Protein AF-A0A4Q3WXV7-F1 (afdb_monomer)

Solvent-accessible surface area (backbone atoms only — not comparable to full-atom values): 6084 Å² total; per-residue (Å²): 134,81,81,59,65,83,48,46,49,55,53,43,38,53,49,19,50,55,55,19,49,56,28,47,77,73,66,34,56,68,61,18,43,53,34,37,52,52,24,43,49,55,43,43,50,52,24,49,77,69,77,37,55,79,52,44,86,72,31,65,54,44,54,51,45,54,57,46,43,54,51,47,65,75,65,50,80,74,47,76,58,54,48,40,52,51,52,27,54,51,24,53,75,69,67,36,58,67,60,24,51,54,38,52,50,53,46,53,62,74,74,110

Foldseek 3Di:
DPPCLVCVLVVLLVVLQVQLVVCVVVLNLVRNLVSLVVSLVVSCVSCVVVVRNVVSVVDPSNVVSVVVNVVSVVPRPQDPLNVLVVVLVVCVVVVVVVSNVVSVVVSVVVVD

Radius of gyration: 19.64 Å; Cα contacts (8 Å, |Δi|>4): 86; chains: 1; bounding box: 37×27×62 Å

Sequence (112 aa):
RMSLEQFRPYVLMMNARARACIALEDKNYDRALELIDGGIGSIRDFFAEIERDDLADSCREIQFLEEWSERIENNRPLTAADRLRRELTQAVEHEDYERAAQIRDQIRELAI

Mean predicted aligned error: 8.81 Å

Structure (mmCIF, N/CA/C/O backbone):
data_AF-A0A4Q3WXV7-F1
#
_entry.id   AF-A0A4Q3WXV7-F1
#
loop_
_atom_site.group_PDB
_atom_site.id
_atom_site.type_symbol
_atom_site.label_atom_id
_atom_site.label_alt_id
_atom_site.label_comp_id
_atom_site.label_asym_id
_atom_site.label_entity_id
_atom_site.label_seq_id
_atom_site.pdbx_PDB_ins_code
_atom_site.Cartn_x
_atom_site.Cartn_y
_atom_site.Cartn_z
_atom_site.occupancy
_atom_site.B_iso_or_equiv
_atom_site.auth_seq_id
_atom_site.auth_comp_id
_atom_site.auth_asym_id
_atom_site.auth_atom_id
_atom_site.pdbx_PDB_model_num
ATOM 1 N N . ARG A 1 1 ? 16.590 3.777 -29.771 1.00 53.19 1 ARG A N 1
ATOM 2 C CA . ARG A 1 1 ? 15.283 3.437 -29.155 1.00 53.19 1 ARG A CA 1
ATOM 3 C C . ARG A 1 1 ? 15.411 2.906 -27.717 1.00 53.19 1 ARG A C 1
ATOM 5 O O . ARG A 1 1 ? 14.466 3.097 -26.980 1.00 53.19 1 ARG A O 1
ATOM 12 N N . MET A 1 2 ? 16.569 2.391 -27.275 1.00 53.56 2 MET A N 1
ATOM 13 C CA . MET A 1 2 ? 16.780 1.821 -25.924 1.00 53.56 2 MET A CA 1
ATOM 14 C C . MET A 1 2 ? 17.206 2.802 -24.801 1.00 53.56 2 MET A C 1
ATOM 16 O O . MET A 1 2 ? 17.651 2.363 -23.751 1.00 53.56 2 MET A O 1
ATOM 20 N N . SER A 1 3 ? 17.134 4.126 -24.978 1.00 59.53 3 SER A N 1
ATOM 21 C CA . SER A 1 3 ? 17.665 5.070 -23.968 1.00 59.53 3 SER A CA 1
ATOM 22 C C . SER A 1 3 ? 16.643 5.546 -22.931 1.00 59.53 3 SER A C 1
ATOM 24 O O . SER A 1 3 ? 17.040 6.112 -21.918 1.00 59.53 3 SER A O 1
ATOM 26 N N . LEU A 1 4 ? 15.340 5.348 -23.170 1.00 62.41 4 LEU A N 1
ATOM 27 C CA . LEU A 1 4 ? 14.274 5.845 -22.286 1.00 62.41 4 LEU A CA 1
ATOM 28 C C . LEU A 1 4 ? 13.623 4.756 -21.423 1.00 62.41 4 LEU A C 1
ATOM 30 O O . LEU A 1 4 ? 13.059 5.072 -20.380 1.00 62.41 4 LEU A O 1
ATOM 34 N N . GLU A 1 5 ? 13.738 3.484 -21.810 1.00 68.94 5 GLU A N 1
ATOM 35 C CA . GLU A 1 5 ? 13.109 2.364 -21.093 1.00 68.94 5 GLU A CA 1
ATOM 36 C C . GLU A 1 5 ? 13.702 2.166 -19.693 1.00 68.94 5 GLU A C 1
ATOM 38 O O . GLU A 1 5 ? 12.968 1.885 -18.752 1.00 68.94 5 GLU A O 1
ATOM 43 N N . GLN A 1 6 ? 14.994 2.463 -19.517 1.00 72.62 6 GLN A N 1
ATOM 44 C CA . GLN A 1 6 ? 15.660 2.453 -18.208 1.00 72.62 6 GLN A CA 1
ATOM 45 C C . GLN A 1 6 ? 15.057 3.447 -17.196 1.00 72.62 6 GLN A C 1
ATOM 47 O O . GLN A 1 6 ? 15.253 3.294 -15.996 1.00 72.62 6 GLN A O 1
ATOM 52 N N . PHE A 1 7 ? 14.329 4.471 -17.661 1.00 83.81 7 PHE A N 1
ATOM 53 C CA . PHE A 1 7 ? 13.677 5.460 -16.797 1.00 83.81 7 PHE A CA 1
ATOM 54 C C . PHE A 1 7 ? 12.206 5.127 -16.516 1.00 83.81 7 PHE A C 1
ATOM 56 O O . PHE A 1 7 ? 11.574 5.813 -15.712 1.00 83.81 7 PHE A O 1
ATOM 63 N N . ARG A 1 8 ? 11.639 4.089 -17.150 1.00 88.19 8 ARG A N 1
ATOM 64 C CA . ARG A 1 8 ? 10.230 3.711 -16.964 1.00 88.19 8 ARG A CA 1
ATOM 65 C C . ARG A 1 8 ? 9.907 3.374 -15.498 1.00 88.19 8 ARG A C 1
ATOM 67 O O . ARG A 1 8 ? 8.921 3.932 -15.015 1.00 88.19 8 ARG A O 1
ATOM 74 N N . PRO A 1 9 ? 10.731 2.604 -14.750 1.00 91.62 9 PRO A N 1
ATOM 75 C CA . PRO A 1 9 ? 10.496 2.363 -13.322 1.00 91.62 9 PRO A CA 1
ATOM 76 C C . PRO A 1 9 ? 10.410 3.657 -12.507 1.00 91.62 9 PRO A C 1
ATOM 78 O O . PRO A 1 9 ? 9.501 3.835 -11.699 1.00 91.62 9 PRO A O 1
ATOM 81 N N . TYR A 1 10 ? 11.305 4.608 -12.785 1.00 93.38 10 TYR A N 1
ATOM 82 C CA . TYR A 1 10 ? 11.331 5.901 -12.108 1.00 93.38 10 TYR A CA 1
ATOM 83 C C . TYR A 1 10 ? 10.060 6.719 -12.363 1.00 93.38 10 TYR A C 1
ATOM 85 O O . TYR A 1 10 ? 9.485 7.282 -11.432 1.00 93.38 10 TYR A O 1
ATOM 93 N N . VAL A 1 11 ? 9.586 6.766 -13.611 1.00 94.88 11 VAL A N 1
ATOM 94 C CA . VAL A 1 11 ? 8.354 7.491 -13.965 1.00 94.88 11 VAL A CA 1
ATOM 95 C C . VAL A 1 11 ? 7.125 6.844 -13.325 1.00 94.88 11 VAL A C 1
ATOM 97 O O . VAL A 1 11 ? 6.266 7.559 -12.807 1.00 94.88 11 VAL A O 1
ATOM 100 N N . LEU A 1 12 ? 7.048 5.510 -13.322 1.00 95.50 12 LEU A N 1
ATOM 101 C CA . LEU A 1 12 ? 5.965 4.767 -12.673 1.00 95.50 12 LEU A CA 1
ATOM 102 C C . LEU A 1 12 ? 5.940 5.027 -11.162 1.00 95.50 12 LEU A C 1
ATOM 104 O O . LEU A 1 12 ? 4.889 5.363 -10.617 1.00 95.50 12 LEU A O 1
ATOM 108 N N . MET A 1 13 ? 7.103 4.987 -10.508 1.00 96.88 13 MET A N 1
ATOM 109 C CA . MET A 1 13 ? 7.232 5.321 -9.090 1.00 96.88 13 MET A CA 1
ATOM 110 C C . MET A 1 13 ? 6.813 6.762 -8.802 1.00 96.88 13 MET A C 1
ATOM 112 O O . MET A 1 13 ? 6.024 7.004 -7.889 1.00 96.88 13 MET A O 1
ATOM 116 N N . MET A 1 14 ? 7.280 7.726 -9.600 1.00 96.56 14 MET A N 1
ATOM 117 C CA . MET A 1 14 ? 6.904 9.130 -9.428 1.00 96.56 14 MET A CA 1
ATOM 118 C C . MET A 1 14 ? 5.399 9.348 -9.609 1.00 96.56 14 MET A C 1
ATOM 120 O O . MET A 1 14 ? 4.805 10.124 -8.859 1.00 96.56 14 MET A O 1
ATOM 124 N N . ASN A 1 15 ? 4.766 8.651 -10.558 1.00 97.19 15 ASN A N 1
ATOM 125 C CA . ASN A 1 15 ? 3.318 8.703 -10.749 1.00 97.19 15 ASN A CA 1
ATOM 126 C C . ASN A 1 15 ? 2.562 8.148 -9.534 1.00 97.19 15 ASN A C 1
ATOM 128 O O . ASN A 1 15 ? 1.667 8.823 -9.020 1.00 97.19 15 ASN A O 1
ATOM 132 N N . ALA A 1 16 ? 2.945 6.961 -9.054 1.00 96.94 16 ALA A N 1
ATOM 133 C CA . ALA A 1 16 ? 2.356 6.346 -7.867 1.00 96.94 16 ALA A CA 1
ATOM 134 C C . ALA A 1 16 ? 2.497 7.267 -6.650 1.00 96.94 16 ALA A C 1
ATOM 136 O O . ALA A 1 16 ? 1.511 7.568 -5.976 1.00 96.94 16 ALA A O 1
ATOM 137 N N . ARG A 1 17 ? 3.698 7.822 -6.446 1.00 96.81 17 ARG A N 1
ATOM 138 C CA . ARG A 1 17 ? 3.981 8.776 -5.373 1.00 96.81 17 ARG A CA 1
ATOM 139 C C . ARG A 1 17 ? 3.104 10.018 -5.447 1.00 96.81 17 ARG A C 1
ATOM 141 O O . ARG A 1 17 ? 2.519 10.396 -4.439 1.00 96.81 17 ARG A O 1
ATOM 148 N N . ALA A 1 18 ? 2.993 10.647 -6.614 1.00 97.75 18 ALA A N 1
ATOM 149 C CA . ALA A 1 18 ? 2.178 11.848 -6.775 1.00 97.75 18 ALA A CA 1
ATOM 150 C C . ALA A 1 18 ? 0.702 11.581 -6.442 1.00 97.75 18 ALA A C 1
ATOM 152 O O . ALA A 1 18 ? 0.080 12.350 -5.712 1.00 97.75 18 ALA A O 1
ATOM 153 N N . ARG A 1 19 ? 0.150 10.461 -6.924 1.00 97.62 19 ARG A N 1
ATOM 154 C CA . ARG A 1 19 ? -1.241 10.078 -6.645 1.00 97.62 19 ARG A CA 1
ATOM 155 C C . ARG A 1 19 ? -1.458 9.740 -5.171 1.00 97.62 19 ARG A C 1
ATOM 157 O O . ARG A 1 19 ? -2.464 10.153 -4.603 1.00 97.62 19 ARG A O 1
ATOM 164 N N . ALA A 1 20 ? -0.522 9.022 -4.554 1.00 96.19 20 ALA A N 1
ATOM 165 C CA . ALA A 1 20 ? -0.577 8.699 -3.135 1.00 96.19 20 ALA A CA 1
ATOM 166 C C . ALA A 1 20 ? -0.469 9.959 -2.262 1.00 96.19 20 ALA A C 1
ATOM 168 O O . ALA A 1 20 ? -1.213 10.083 -1.298 1.00 96.19 20 ALA A O 1
ATOM 169 N N . CYS A 1 21 ? 0.369 10.937 -2.627 1.00 96.38 21 CYS A N 1
ATOM 170 C CA . CYS A 1 21 ? 0.428 12.236 -1.948 1.00 96.38 21 CYS A CA 1
ATOM 171 C C . CYS A 1 21 ? -0.932 12.948 -1.935 1.00 96.38 21 CYS A C 1
ATOM 173 O O . CYS A 1 21 ? -1.352 13.395 -0.874 1.00 96.38 21 CYS A O 1
ATOM 175 N N . ILE A 1 22 ? -1.644 12.985 -3.067 1.00 97.12 22 ILE A N 1
ATOM 176 C CA . ILE A 1 22 ? -2.993 13.574 -3.140 1.00 97.12 22 ILE A CA 1
ATOM 177 C C . ILE A 1 22 ? -3.957 12.839 -2.193 1.00 97.12 22 ILE A C 1
ATOM 179 O O . ILE A 1 22 ? -4.678 13.467 -1.427 1.00 97.12 22 ILE A O 1
ATOM 183 N N . ALA A 1 23 ? -3.932 11.503 -2.176 1.00 94.69 23 ALA A N 1
ATOM 184 C CA . ALA A 1 23 ? -4.771 10.726 -1.260 1.00 94.69 23 ALA A CA 1
ATOM 185 C C . ALA A 1 23 ? -4.425 10.977 0.223 1.00 94.69 23 ALA A C 1
ATOM 187 O O . ALA A 1 23 ? -5.318 11.025 1.069 1.00 94.69 23 ALA A O 1
ATOM 188 N N . LEU A 1 24 ? -3.142 11.171 0.546 1.00 92.94 24 LEU A N 1
ATOM 189 C CA . LEU A 1 24 ? -2.684 11.496 1.900 1.00 92.94 24 LEU A CA 1
ATOM 190 C C . LEU A 1 24 ? -3.112 12.898 2.349 1.00 92.94 24 LEU A C 1
ATOM 192 O O . LEU A 1 24 ? -3.420 13.073 3.528 1.00 92.94 24 LEU A O 1
ATOM 196 N N . GLU A 1 25 ? -3.158 13.879 1.443 1.00 93.81 25 GLU A N 1
ATOM 197 C CA . GLU A 1 25 ? -3.710 15.215 1.727 1.00 93.81 25 GLU A CA 1
ATOM 198 C C . GLU A 1 25 ? -5.180 15.120 2.165 1.00 93.81 25 GLU A C 1
ATOM 200 O O . GLU A 1 25 ? -5.580 15.758 3.143 1.00 93.81 25 GLU A O 1
ATOM 205 N N . ASP A 1 26 ? -5.939 14.219 1.538 1.00 92.50 26 ASP A N 1
ATOM 206 C CA . ASP A 1 26 ? -7.325 13.898 1.895 1.00 92.50 26 ASP A CA 1
ATOM 207 C C . ASP A 1 26 ? -7.450 12.946 3.104 1.00 92.50 26 ASP A C 1
ATOM 209 O O . ASP A 1 26 ? -8.552 12.518 3.452 1.00 92.50 26 ASP A O 1
ATOM 213 N N . LYS A 1 27 ? -6.335 12.599 3.767 1.00 89.62 27 LYS A N 1
ATOM 214 C CA . LYS A 1 27 ? -6.256 11.614 4.868 1.00 89.62 27 LYS A CA 1
ATOM 215 C C . LYS A 1 27 ? -6.804 10.233 4.496 1.00 89.62 27 LYS A C 1
ATOM 217 O O . LYS A 1 27 ? -7.181 9.454 5.373 1.00 89.62 27 LYS A O 1
ATOM 222 N N . ASN A 1 28 ? -6.837 9.913 3.208 1.00 91.81 28 ASN A N 1
ATOM 223 C CA . ASN A 1 28 ? -7.249 8.614 2.711 1.00 91.81 28 ASN A CA 1
ATOM 224 C C . ASN A 1 28 ? -6.026 7.691 2.613 1.00 91.81 28 ASN A C 1
ATOM 226 O O . ASN A 1 28 ? -5.458 7.473 1.541 1.00 91.81 28 ASN A O 1
ATOM 230 N N . TYR A 1 29 ? -5.589 7.201 3.774 1.00 90.94 29 TYR A N 1
ATOM 231 C CA . TYR A 1 29 ? -4.388 6.375 3.913 1.00 90.94 29 TYR A CA 1
ATOM 232 C C . TYR A 1 29 ? -4.509 5.044 3.168 1.00 90.94 29 TYR A C 1
ATOM 234 O O . TYR A 1 29 ? -3.567 4.660 2.483 1.00 90.94 29 TYR A O 1
ATOM 242 N N . ASP A 1 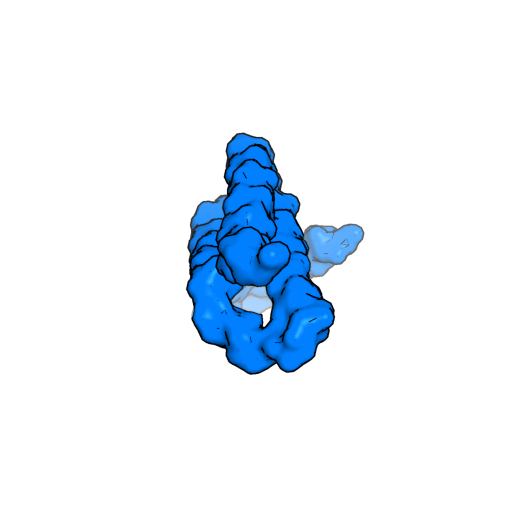30 ? -5.672 4.393 3.226 1.00 90.62 30 ASP A N 1
ATOM 243 C CA . ASP A 1 30 ? -5.910 3.128 2.522 1.00 90.62 30 ASP A CA 1
ATOM 244 C C . ASP A 1 30 ? -5.774 3.325 1.013 1.00 90.62 30 ASP A C 1
ATOM 246 O O . ASP A 1 30 ? -5.043 2.598 0.340 1.00 90.62 30 ASP A O 1
ATOM 250 N N . ARG A 1 31 ? -6.369 4.401 0.481 1.00 94.00 31 ARG A N 1
ATOM 251 C CA . ARG A 1 31 ? -6.222 4.725 -0.937 1.00 94.00 31 ARG A CA 1
ATOM 252 C C . ARG A 1 31 ? -4.780 5.050 -1.317 1.00 94.00 31 ARG A C 1
ATOM 254 O O . ARG A 1 31 ? -4.353 4.707 -2.417 1.00 94.00 31 ARG A O 1
ATOM 261 N N . ALA A 1 32 ? -4.037 5.731 -0.448 1.00 95.62 32 ALA A N 1
ATOM 262 C CA . ALA A 1 32 ? -2.627 6.013 -0.688 1.00 95.62 32 ALA A CA 1
ATOM 263 C C . ALA A 1 32 ? -1.802 4.720 -0.789 1.00 95.62 32 ALA A C 1
ATOM 265 O O . ALA A 1 32 ? -0.991 4.602 -1.704 1.00 95.62 32 ALA A O 1
ATOM 266 N N . LEU A 1 33 ? -2.049 3.748 0.094 1.00 95.50 33 LEU A N 1
ATOM 267 C CA . LEU A 1 33 ? -1.380 2.445 0.092 1.00 95.50 33 LEU A CA 1
ATOM 268 C C . LEU A 1 33 ? -1.726 1.633 -1.161 1.00 95.50 33 LEU A C 1
ATOM 270 O O . LEU A 1 33 ? -0.819 1.193 -1.859 1.00 95.50 33 LEU A O 1
ATOM 274 N N . GLU A 1 34 ? -3.004 1.561 -1.546 1.00 96.62 34 GLU A N 1
ATOM 275 C CA . GLU A 1 34 ? -3.421 0.905 -2.798 1.00 96.62 34 GLU A CA 1
ATOM 276 C C . GLU A 1 34 ? -2.724 1.492 -4.038 1.00 96.62 34 GLU A C 1
ATOM 278 O O . GLU A 1 34 ? -2.384 0.780 -4.985 1.00 96.62 34 GLU A O 1
ATOM 283 N N . LEU A 1 35 ? -2.541 2.816 -4.069 1.00 97.88 35 LEU A N 1
ATOM 284 C CA . LEU A 1 35 ? -1.867 3.505 -5.170 1.00 97.88 35 LEU A CA 1
ATOM 285 C C . LEU A 1 35 ? -0.371 3.187 -5.215 1.00 97.88 35 LEU A C 1
ATOM 287 O O . LEU A 1 35 ? 0.195 3.107 -6.308 1.00 97.88 35 LEU A O 1
ATOM 291 N N . ILE A 1 36 ? 0.255 3.013 -4.051 1.00 97.31 36 ILE A N 1
ATOM 292 C CA . ILE A 1 36 ? 1.654 2.601 -3.930 1.00 97.31 36 ILE A CA 1
ATOM 293 C C . ILE A 1 36 ? 1.813 1.153 -4.396 1.00 97.31 36 ILE A C 1
ATOM 295 O O . ILE A 1 36 ? 2.641 0.899 -5.272 1.00 97.31 36 ILE A O 1
ATOM 299 N N . ASP A 1 37 ? 0.970 0.241 -3.911 1.00 97.38 37 ASP A N 1
ATOM 300 C CA . ASP A 1 37 ? 0.991 -1.178 -4.280 1.00 97.38 37 ASP A CA 1
ATOM 301 C C . ASP A 1 37 ? 0.743 -1.377 -5.780 1.00 97.38 37 ASP A C 1
ATOM 303 O O . ASP A 1 37 ? 1.461 -2.121 -6.449 1.00 97.38 37 ASP A O 1
ATOM 307 N N . GLY A 1 38 ? -0.211 -0.638 -6.356 1.00 97.44 38 GLY A N 1
ATOM 308 C CA . GLY A 1 38 ? -0.437 -0.629 -7.803 1.00 97.44 38 GLY A CA 1
ATOM 309 C C . GLY A 1 38 ? 0.758 -0.084 -8.598 1.00 97.44 38 GLY A C 1
ATOM 310 O O . GLY A 1 38 ? 1.038 -0.549 -9.706 1.00 97.44 38 GLY A O 1
ATOM 311 N N . GLY A 1 39 ? 1.491 0.878 -8.032 1.00 97.00 39 GLY A N 1
ATOM 312 C CA . GLY A 1 39 ? 2.748 1.383 -8.583 1.00 97.00 39 GLY A CA 1
ATOM 313 C C . GLY A 1 39 ? 3.849 0.325 -8.594 1.00 97.00 39 GLY A C 1
ATOM 314 O O . GLY A 1 39 ? 4.481 0.124 -9.630 1.00 97.00 39 GLY A O 1
ATOM 315 N N . ILE A 1 40 ? 4.034 -0.386 -7.478 1.00 97.19 40 ILE A N 1
ATOM 316 C CA . ILE A 1 40 ? 4.967 -1.518 -7.367 1.00 97.19 40 ILE A CA 1
ATOM 317 C C . ILE A 1 40 ? 4.608 -2.597 -8.391 1.00 97.19 40 ILE A C 1
ATOM 319 O O . ILE A 1 40 ? 5.479 -3.023 -9.149 1.00 97.19 40 ILE A O 1
ATOM 323 N N . GLY A 1 41 ? 3.330 -2.982 -8.467 1.00 96.94 41 GLY A N 1
ATOM 324 C CA . GLY A 1 41 ? 2.831 -3.950 -9.447 1.00 96.94 41 GLY A CA 1
ATOM 325 C C . GLY A 1 41 ? 3.160 -3.537 -10.881 1.00 96.94 41 GLY A C 1
ATOM 326 O O . GLY A 1 41 ? 3.763 -4.307 -11.614 1.00 96.94 41 GLY A O 1
ATOM 327 N N . SER A 1 42 ? 2.913 -2.275 -11.239 1.00 96.31 42 SER A N 1
ATOM 328 C CA . SER A 1 42 ? 3.227 -1.753 -12.579 1.00 96.31 42 SER A CA 1
ATOM 329 C C . SER A 1 42 ? 4.724 -1.807 -12.918 1.00 96.31 42 SER A C 1
ATOM 331 O O . SER A 1 42 ? 5.095 -1.977 -14.080 1.00 96.31 42 SER A O 1
ATOM 333 N N . ILE A 1 43 ? 5.604 -1.624 -11.925 1.00 94.62 43 ILE A N 1
ATOM 334 C CA . ILE A 1 43 ? 7.057 -1.731 -12.120 1.00 94.62 43 ILE A CA 1
ATOM 335 C C . ILE A 1 43 ? 7.468 -3.201 -12.276 1.00 94.62 43 ILE A C 1
ATOM 337 O O . ILE A 1 43 ? 8.286 -3.504 -13.144 1.00 94.62 43 ILE A O 1
ATOM 341 N N . ARG A 1 44 ? 6.895 -4.112 -11.479 1.00 95.31 44 ARG A N 1
ATOM 342 C CA . ARG A 1 44 ? 7.131 -5.561 -11.606 1.00 95.31 44 ARG A CA 1
ATOM 343 C C . ARG A 1 44 ? 6.653 -6.080 -12.963 1.00 95.31 44 ARG A C 1
ATOM 345 O O . ARG A 1 44 ? 7.423 -6.747 -13.646 1.00 95.31 44 ARG A O 1
ATOM 352 N N . ASP A 1 45 ? 5.463 -5.674 -13.399 1.00 94.69 45 ASP A N 1
ATOM 353 C CA . ASP A 1 45 ? 4.909 -6.013 -14.713 1.00 94.69 45 ASP A CA 1
ATOM 354 C C . ASP A 1 45 ? 5.820 -5.530 -15.846 1.00 94.69 45 ASP A C 1
ATOM 356 O O . ASP A 1 45 ? 6.065 -6.264 -16.798 1.00 94.69 45 ASP A O 1
ATOM 360 N N . PHE A 1 46 ? 6.396 -4.328 -15.732 1.00 92.75 46 PHE A N 1
ATOM 361 C CA . PHE A 1 46 ? 7.376 -3.852 -16.709 1.00 92.75 46 PHE A CA 1
ATOM 362 C C . PHE A 1 46 ? 8.609 -4.762 -16.800 1.00 92.75 46 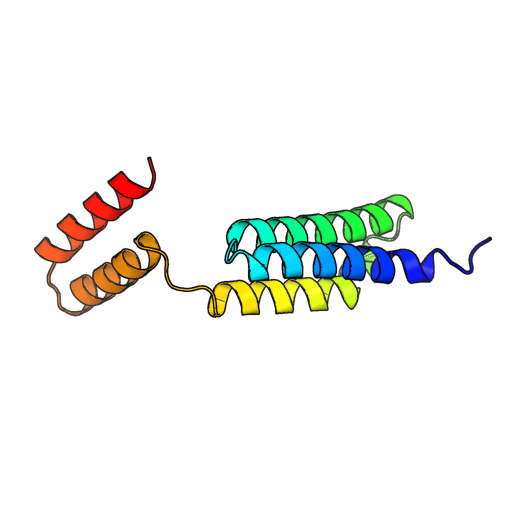PHE A C 1
ATOM 364 O O . PHE A 1 46 ? 9.077 -5.033 -17.904 1.00 92.75 46 PHE A O 1
ATOM 371 N N . PHE A 1 47 ? 9.149 -5.221 -15.670 1.00 92.38 47 PHE A N 1
ATOM 372 C CA . PHE A 1 47 ? 10.292 -6.136 -15.679 1.00 92.38 47 PHE A CA 1
ATOM 373 C C . PHE A 1 47 ? 9.932 -7.511 -16.252 1.00 92.38 47 PHE A C 1
ATOM 375 O O . PHE A 1 47 ? 10.728 -8.065 -17.010 1.00 92.38 47 PHE A O 1
ATOM 382 N N . ALA A 1 48 ? 8.725 -8.007 -15.976 1.00 91.62 48 ALA A N 1
ATOM 383 C CA . ALA A 1 48 ? 8.197 -9.225 -16.585 1.00 91.62 48 ALA A CA 1
ATOM 384 C C . ALA A 1 48 ? 8.022 -9.079 -18.111 1.00 91.62 48 ALA A C 1
ATOM 386 O O . ALA A 1 48 ? 8.402 -9.971 -18.867 1.00 91.62 48 ALA A O 1
ATOM 387 N N . GLU A 1 49 ? 7.521 -7.930 -18.593 1.00 91.62 49 GLU A N 1
ATOM 388 C CA . GLU A 1 49 ? 7.363 -7.623 -20.028 1.00 91.62 49 GLU A CA 1
ATOM 389 C C . GLU A 1 49 ? 8.686 -7.704 -20.806 1.00 91.62 49 GLU A C 1
ATOM 391 O O . GLU A 1 49 ? 8.682 -8.034 -21.993 1.00 91.62 49 GLU A O 1
ATOM 396 N N . ILE A 1 50 ? 9.811 -7.385 -20.159 1.00 90.12 50 ILE A N 1
ATOM 397 C CA . ILE A 1 50 ? 11.147 -7.425 -20.769 1.00 90.12 50 ILE A CA 1
ATOM 398 C C . ILE A 1 50 ? 11.935 -8.696 -20.411 1.00 90.12 50 ILE A C 1
ATOM 400 O O . ILE A 1 50 ? 13.139 -8.736 -20.662 1.00 90.12 50 ILE A O 1
ATOM 404 N N . GLU A 1 51 ? 11.279 -9.706 -19.826 1.00 90.12 51 GLU A N 1
ATOM 405 C CA . GLU A 1 51 ? 11.869 -10.986 -19.395 1.00 90.12 51 GLU A CA 1
ATOM 406 C C . GLU A 1 51 ? 13.049 -10.813 -18.414 1.00 90.12 51 GLU A C 1
ATOM 408 O O . GLU A 1 51 ? 14.044 -11.543 -18.461 1.00 90.12 51 GLU A O 1
ATOM 413 N N . ARG A 1 52 ? 12.967 -9.801 -17.538 1.00 88.62 52 ARG A N 1
ATOM 414 C CA . ARG A 1 52 ? 13.992 -9.442 -16.542 1.00 88.62 52 ARG A CA 1
ATOM 415 C C . ARG A 1 52 ? 13.419 -9.306 -15.134 1.00 88.62 52 ARG A C 1
ATOM 417 O O . ARG A 1 52 ? 13.727 -8.345 -14.426 1.00 88.62 52 ARG A O 1
ATOM 424 N N . ASP A 1 53 ? 12.603 -10.268 -14.711 1.00 88.50 53 ASP A N 1
ATOM 425 C CA . ASP A 1 53 ? 12.045 -10.333 -13.353 1.00 88.50 53 ASP A CA 1
ATOM 426 C C . ASP A 1 53 ? 13.129 -10.267 -12.260 1.00 88.50 53 ASP A C 1
ATOM 428 O O . ASP A 1 53 ? 12.907 -9.688 -11.199 1.00 88.50 53 ASP A O 1
ATOM 432 N N . AS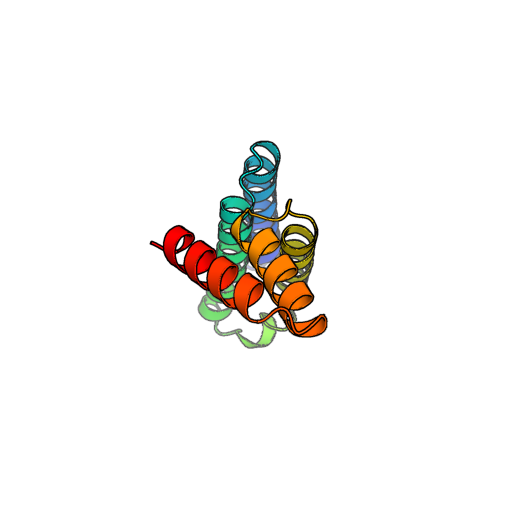P A 1 54 ? 14.338 -10.764 -12.551 1.00 89.31 54 ASP A N 1
ATOM 433 C CA . ASP A 1 54 ? 15.513 -10.700 -11.671 1.00 89.31 54 ASP A CA 1
ATOM 434 C C . ASP A 1 54 ? 15.883 -9.269 -11.246 1.00 89.31 54 ASP A C 1
ATOM 436 O O . ASP A 1 54 ? 16.431 -9.045 -10.164 1.00 89.31 54 ASP A O 1
ATOM 440 N N . LEU A 1 55 ? 15.581 -8.280 -12.089 1.00 89.38 55 LEU A N 1
ATOM 441 C CA . LEU A 1 55 ? 15.858 -6.877 -11.798 1.00 89.38 55 LEU A CA 1
ATOM 442 C C . LEU A 1 55 ? 14.817 -6.240 -10.878 1.00 89.38 55 LEU A C 1
ATOM 444 O O . LEU A 1 55 ? 15.134 -5.242 -10.228 1.00 89.38 55 LEU A O 1
ATOM 448 N N . ALA A 1 56 ? 13.606 -6.796 -10.791 1.00 88.56 56 ALA A N 1
ATOM 449 C CA . ALA A 1 56 ? 12.548 -6.239 -9.955 1.00 88.56 56 ALA A CA 1
ATOM 450 C C . ALA A 1 56 ? 12.924 -6.285 -8.465 1.00 88.56 56 ALA A C 1
ATOM 452 O O . ALA A 1 56 ? 12.727 -5.302 -7.754 1.00 88.56 56 ALA A O 1
ATOM 453 N N . ASP A 1 57 ? 13.550 -7.372 -8.011 1.00 87.00 57 ASP A N 1
ATOM 454 C CA . ASP A 1 57 ? 13.923 -7.563 -6.601 1.00 87.00 57 ASP A CA 1
ATOM 455 C C . ASP A 1 57 ? 15.041 -6.616 -6.129 1.00 87.00 57 ASP A C 1
ATOM 457 O O . ASP A 1 57 ? 15.178 -6.333 -4.939 1.00 87.00 57 ASP A O 1
ATOM 461 N N . SER A 1 58 ? 15.838 -6.091 -7.063 1.00 90.00 58 SER A N 1
ATOM 462 C CA . SER A 1 58 ? 16.905 -5.117 -6.790 1.00 90.00 58 SER A CA 1
ATOM 463 C C . SER A 1 58 ? 16.558 -3.693 -7.244 1.00 90.00 58 SER A C 1
ATOM 465 O O . SER A 1 58 ? 17.403 -2.792 -7.202 1.00 90.00 58 SER A O 1
ATOM 467 N N . CYS A 1 59 ? 15.314 -3.465 -7.675 1.00 93.12 59 CYS A N 1
ATOM 468 C CA . CYS A 1 59 ? 14.856 -2.174 -8.163 1.00 93.12 59 CYS A CA 1
ATOM 469 C C . CYS A 1 59 ? 14.690 -1.185 -7.002 1.00 93.12 59 CYS A C 1
ATOM 471 O O . CYS A 1 59 ? 13.828 -1.341 -6.135 1.00 93.12 59 CYS A O 1
ATOM 473 N N . ARG A 1 60 ? 15.489 -0.112 -7.020 1.00 94.12 60 ARG A N 1
ATOM 474 C CA . ARG A 1 60 ? 15.462 0.942 -5.991 1.00 94.12 60 ARG A CA 1
ATOM 475 C C . ARG A 1 60 ? 14.108 1.637 -5.891 1.00 94.12 60 ARG A C 1
ATOM 477 O O . ARG A 1 60 ? 13.723 2.075 -4.815 1.00 94.12 60 ARG A O 1
ATOM 484 N N . GLU A 1 61 ? 13.399 1.764 -7.007 1.00 96.00 61 GLU A N 1
ATOM 485 C CA . GLU A 1 61 ? 12.077 2.379 -7.048 1.00 96.00 61 GLU A CA 1
ATOM 486 C C . GLU A 1 61 ? 11.025 1.535 -6.319 1.00 96.00 61 GLU A C 1
ATOM 488 O O . GLU A 1 61 ? 10.189 2.106 -5.623 1.00 96.00 61 GLU A O 1
ATOM 493 N N . ILE A 1 62 ? 11.094 0.202 -6.432 1.00 96.31 62 ILE A N 1
ATOM 494 C CA . ILE A 1 62 ? 10.236 -0.716 -5.668 1.00 96.31 62 ILE A CA 1
ATOM 495 C C . ILE A 1 62 ? 10.578 -0.624 -4.180 1.00 96.31 62 ILE A C 1
ATOM 497 O O . ILE A 1 62 ? 9.686 -0.356 -3.382 1.00 96.31 62 ILE A O 1
ATOM 501 N N . GLN A 1 63 ? 11.863 -0.728 -3.824 1.00 96.50 63 GLN A N 1
ATO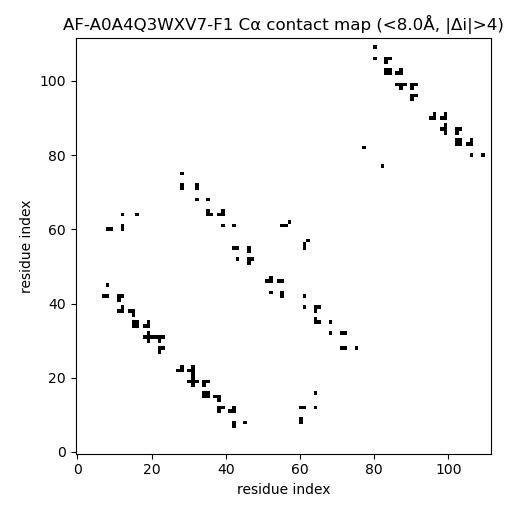M 502 C CA . GLN A 1 63 ? 12.320 -0.625 -2.431 1.00 96.50 63 GLN A CA 1
ATOM 503 C C . GLN A 1 63 ? 11.864 0.684 -1.773 1.00 96.50 63 GLN A C 1
ATOM 505 O O . GLN A 1 63 ? 11.344 0.685 -0.663 1.00 96.50 63 GLN A O 1
ATOM 510 N N . PHE A 1 64 ? 11.984 1.808 -2.486 1.00 9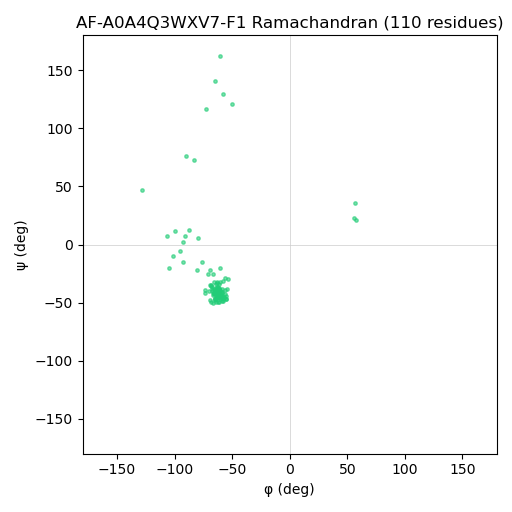6.81 64 PHE A N 1
ATOM 511 C CA . PHE A 1 64 ? 11.503 3.100 -2.002 1.00 96.81 64 PHE A CA 1
ATOM 512 C C . PHE A 1 64 ? 9.990 3.102 -1.733 1.00 96.81 64 PHE A C 1
ATOM 514 O O . PHE A 1 64 ? 9.550 3.667 -0.733 1.00 96.81 64 PHE A O 1
ATOM 521 N N . LEU A 1 65 ? 9.188 2.520 -2.630 1.00 97.31 65 LEU A N 1
ATOM 522 C CA . LEU A 1 65 ? 7.735 2.451 -2.469 1.00 97.31 65 LEU A CA 1
ATOM 523 C C . LEU A 1 65 ? 7.334 1.542 -1.299 1.00 97.31 65 LEU A C 1
ATOM 525 O O . LEU A 1 65 ? 6.446 1.926 -0.544 1.00 97.31 65 LEU A O 1
ATOM 529 N N . GLU A 1 66 ? 8.010 0.406 -1.115 1.00 96.81 66 GLU A N 1
ATOM 530 C CA . GLU A 1 66 ? 7.797 -0.523 0.006 1.00 96.81 66 GLU A CA 1
ATOM 531 C C . GLU A 1 66 ? 8.156 0.124 1.357 1.00 96.81 66 GLU A C 1
ATOM 533 O O . GLU A 1 66 ? 7.357 0.125 2.292 1.00 96.81 66 GLU A O 1
ATOM 538 N N . GLU A 1 67 ? 9.318 0.774 1.460 1.00 96.75 67 GLU A N 1
ATOM 539 C CA . GLU A 1 67 ? 9.700 1.512 2.673 1.00 96.75 67 GLU A CA 1
ATOM 540 C C . GLU A 1 67 ? 8.732 2.668 2.964 1.00 96.75 67 GLU A C 1
ATOM 542 O O . GLU A 1 67 ? 8.443 3.009 4.117 1.00 96.75 67 GLU A O 1
ATOM 547 N N . TRP A 1 68 ? 8.234 3.327 1.916 1.00 96.88 68 TRP A N 1
ATOM 548 C CA . TRP A 1 68 ? 7.312 4.439 2.081 1.00 96.88 68 TRP A CA 1
ATOM 549 C C . TRP A 1 68 ? 5.910 3.981 2.490 1.00 96.88 68 TRP A C 1
ATOM 551 O O . TRP A 1 68 ? 5.319 4.632 3.358 1.00 96.88 68 TRP A O 1
ATOM 561 N N . SER A 1 69 ? 5.399 2.870 1.947 1.00 94.88 69 SER A N 1
ATOM 562 C CA . SER A 1 69 ? 4.121 2.290 2.378 1.00 94.88 69 SER A CA 1
ATOM 563 C C . SER A 1 69 ? 4.179 1.873 3.845 1.00 94.88 69 SER A C 1
ATOM 565 O O . SER A 1 69 ? 3.298 2.261 4.609 1.00 94.88 69 SER A O 1
ATOM 567 N N . GLU A 1 70 ? 5.263 1.230 4.288 1.00 93.25 70 GLU A N 1
ATOM 568 C CA . GLU A 1 70 ? 5.464 0.875 5.698 1.00 93.25 70 GLU A CA 1
ATOM 569 C C . GLU A 1 70 ? 5.458 2.117 6.606 1.00 93.25 70 GLU A C 1
ATOM 571 O O . GLU A 1 70 ? 4.848 2.138 7.679 1.00 93.25 70 GLU A O 1
ATOM 576 N N . ARG A 1 71 ? 6.099 3.209 6.178 1.00 92.62 71 ARG A N 1
ATOM 577 C CA . ARG A 1 71 ? 6.070 4.470 6.934 1.00 92.62 71 ARG A CA 1
ATOM 578 C C . ARG A 1 71 ? 4.676 5.082 6.984 1.00 92.62 71 ARG A C 1
ATOM 580 O O . ARG A 1 71 ? 4.330 5.657 8.014 1.00 92.62 71 ARG A O 1
ATOM 587 N N . ILE A 1 72 ? 3.897 5.011 5.908 1.00 91.56 72 ILE A N 1
ATOM 588 C CA . ILE A 1 72 ? 2.511 5.497 5.899 1.00 91.56 72 ILE A CA 1
ATOM 589 C C . ILE A 1 72 ? 1.662 4.656 6.850 1.00 91.56 72 ILE A C 1
ATOM 591 O O . ILE A 1 72 ? 0.972 5.223 7.694 1.00 91.56 72 ILE A O 1
ATOM 595 N N . GLU A 1 73 ? 1.778 3.333 6.771 1.00 87.94 73 GLU A N 1
ATOM 596 C CA . GLU A 1 73 ? 1.089 2.375 7.637 1.00 87.94 73 GLU A CA 1
ATOM 597 C C . GLU A 1 73 ? 1.377 2.651 9.119 1.00 87.94 73 GLU A C 1
ATOM 599 O O . GLU A 1 73 ? 0.465 2.773 9.932 1.00 87.94 73 GLU A O 1
ATOM 604 N N . ASN A 1 74 ? 2.648 2.859 9.466 1.00 84.88 74 ASN A N 1
ATOM 605 C CA . ASN A 1 74 ? 3.067 3.122 10.842 1.00 84.88 74 ASN A CA 1
ATOM 606 C C . ASN A 1 74 ? 2.661 4.510 11.366 1.00 84.88 74 ASN A C 1
ATOM 608 O O . ASN A 1 74 ? 2.550 4.696 12.579 1.00 84.88 74 ASN A O 1
ATOM 612 N N . ASN A 1 75 ? 2.465 5.496 10.483 1.00 82.94 75 ASN A N 1
ATOM 613 C CA . ASN A 1 75 ? 2.111 6.866 10.871 1.00 82.94 75 ASN A CA 1
ATOM 614 C C . ASN A 1 75 ? 0.621 7.187 10.708 1.00 82.94 75 ASN A C 1
ATOM 616 O O . ASN A 1 75 ? 0.190 8.254 11.161 1.00 82.94 75 ASN A O 1
ATOM 620 N N . ARG A 1 76 ? -0.178 6.323 10.065 1.00 82.25 76 ARG A N 1
ATOM 621 C CA . ARG A 1 76 ? -1.609 6.591 9.916 1.00 82.25 76 ARG A CA 1
ATOM 622 C C . ARG A 1 76 ? -2.281 6.590 11.297 1.00 82.25 76 ARG A C 1
ATOM 624 O O . ARG A 1 76 ? -1.932 5.782 12.162 1.00 82.25 76 ARG A O 1
ATOM 631 N N . PRO A 1 77 ? -3.234 7.504 11.550 1.00 78.62 77 PRO A N 1
ATOM 632 C CA . PRO A 1 77 ? -3.970 7.520 12.802 1.00 78.62 77 PRO A CA 1
ATOM 633 C C . PRO A 1 77 ? -4.671 6.174 12.988 1.00 78.62 77 PRO A C 1
ATOM 635 O O . PRO A 1 77 ? -5.361 5.706 12.087 1.00 78.62 77 PRO A O 1
ATOM 638 N N . LEU A 1 78 ? -4.490 5.574 14.169 1.00 70.69 78 LEU A N 1
ATOM 639 C CA . LEU A 1 78 ? -5.104 4.294 14.523 1.00 70.69 78 LEU A CA 1
ATOM 640 C C . LEU A 1 78 ? -6.597 4.341 14.217 1.00 70.69 78 LEU A C 1
ATOM 642 O O . LEU A 1 78 ? -7.322 5.178 14.782 1.00 70.69 78 LEU A O 1
ATOM 646 N N . THR A 1 79 ? -7.035 3.427 13.355 1.00 72.88 79 THR A N 1
ATOM 647 C CA . THR A 1 79 ? -8.455 3.209 13.093 1.00 72.88 79 THR A CA 1
ATOM 648 C C . THR A 1 79 ? -9.149 2.789 14.391 1.00 72.88 79 THR A C 1
ATOM 650 O O . THR A 1 79 ? -8.502 2.365 15.355 1.00 72.88 79 THR A O 1
ATOM 653 N N . ALA A 1 80 ? -10.479 2.896 14.452 1.00 69.62 80 ALA A N 1
ATOM 654 C CA . ALA A 1 80 ? -11.227 2.391 15.605 1.00 69.62 80 ALA A CA 1
ATOM 655 C C . ALA A 1 80 ? -10.902 0.907 15.874 1.00 69.62 80 ALA A C 1
ATOM 657 O O . ALA A 1 80 ? -10.706 0.522 17.024 1.00 69.62 80 ALA A O 1
ATOM 658 N N . ALA A 1 81 ? -10.733 0.112 14.812 1.00 74.00 81 ALA A N 1
ATOM 659 C CA . ALA A 1 81 ? -10.323 -1.284 14.903 1.00 7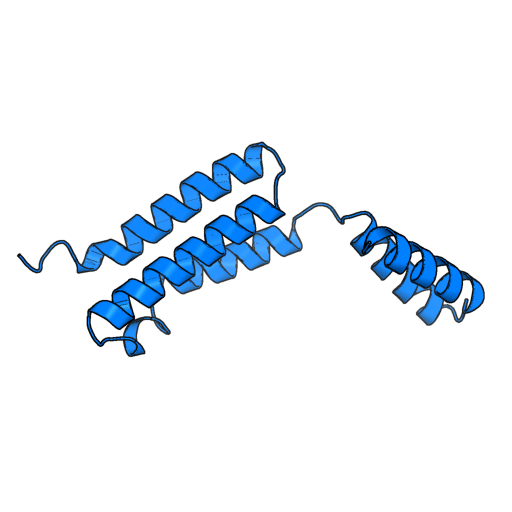4.00 81 ALA A CA 1
ATOM 660 C C . ALA A 1 81 ? -8.903 -1.451 15.474 1.00 74.00 81 ALA A C 1
ATOM 662 O O . ALA A 1 81 ? -8.694 -2.308 16.329 1.00 74.00 81 ALA A O 1
ATOM 663 N N . ASP A 1 82 ? -7.935 -0.624 15.069 1.00 76.81 82 ASP A N 1
ATOM 664 C CA . ASP A 1 82 ? -6.567 -0.695 15.605 1.00 76.81 82 ASP A CA 1
ATOM 665 C C . ASP A 1 82 ? -6.491 -0.270 17.076 1.00 76.81 82 ASP A C 1
ATOM 667 O O . ASP A 1 82 ? -5.728 -0.848 17.855 1.00 76.81 82 ASP A O 1
ATOM 671 N N . ARG A 1 83 ? -7.303 0.716 17.484 1.00 81.38 83 ARG A N 1
ATOM 672 C CA . ARG A 1 83 ? -7.443 1.092 18.901 1.00 81.38 83 ARG A CA 1
ATOM 673 C C . ARG A 1 83 ? -8.009 -0.063 19.711 1.00 81.38 83 ARG A C 1
ATOM 675 O O . ARG A 1 83 ? -7.399 -0.449 20.701 1.00 81.38 83 ARG A O 1
ATOM 682 N N . LEU A 1 84 ? -9.101 -0.663 19.241 1.00 84.19 84 LEU A N 1
ATOM 683 C CA . LEU A 1 84 ? -9.708 -1.821 19.890 1.00 84.19 84 LEU A CA 1
ATOM 684 C C . LEU A 1 84 ? -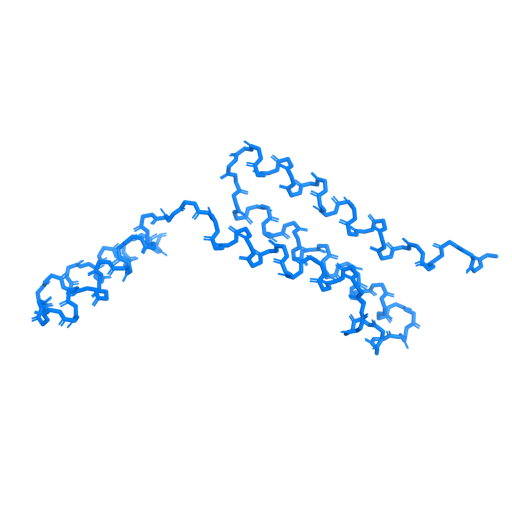8.745 -3.011 19.937 1.00 84.19 84 LEU A C 1
ATOM 686 O O . LEU A 1 84 ? -8.652 -3.671 20.960 1.00 84.19 84 LEU A O 1
ATOM 690 N N . ARG A 1 85 ? -7.951 -3.268 18.891 1.00 84.75 85 ARG A N 1
ATOM 691 C CA . ARG A 1 85 ? -6.917 -4.318 18.927 1.00 84.75 85 ARG A CA 1
ATOM 692 C C . ARG A 1 85 ? -5.858 -4.057 19.997 1.00 84.75 85 ARG A C 1
ATOM 694 O O . ARG A 1 85 ? -5.457 -4.992 20.679 1.00 84.75 85 ARG A O 1
ATOM 701 N N . ARG A 1 86 ? -5.422 -2.807 20.178 1.00 84.56 86 ARG A N 1
ATOM 702 C CA . ARG A 1 86 ? -4.499 -2.447 21.269 1.00 84.56 86 ARG A CA 1
ATOM 703 C C . ARG A 1 86 ? -5.143 -2.600 22.645 1.00 84.56 86 ARG A C 1
ATOM 705 O O . ARG A 1 86 ? -4.504 -3.143 23.540 1.00 84.56 86 ARG A O 1
ATOM 712 N N . GLU A 1 87 ? -6.388 -2.159 22.804 1.00 86.81 87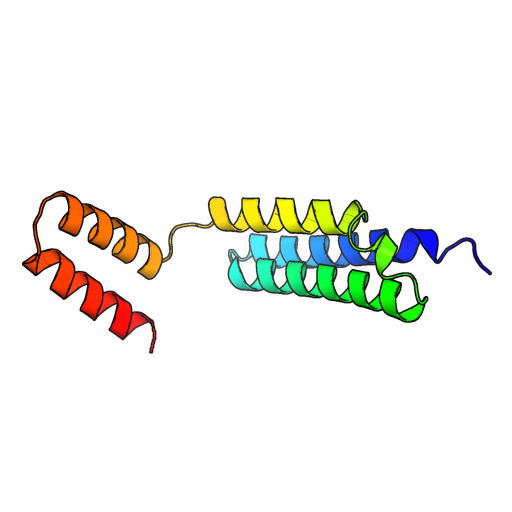 GLU A N 1
ATOM 713 C CA . GLU A 1 87 ? -7.149 -2.347 24.046 1.00 86.81 87 GLU A CA 1
ATOM 714 C C . GLU A 1 87 ? -7.357 -3.836 24.355 1.00 86.81 87 GLU A C 1
ATOM 716 O O . GLU A 1 87 ? -7.248 -4.239 25.509 1.00 86.81 87 GLU A O 1
ATOM 721 N N . LEU A 1 88 ? -7.578 -4.668 23.331 1.00 89.06 88 LEU A N 1
ATOM 722 C CA . LEU A 1 88 ? -7.668 -6.120 23.466 1.00 89.06 88 LEU A CA 1
ATOM 723 C C . LEU A 1 88 ? -6.358 -6.701 23.996 1.00 89.06 88 LEU A C 1
ATOM 725 O O . LEU A 1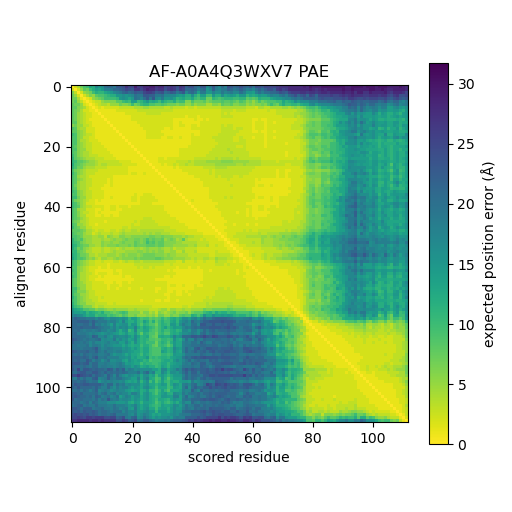 88 ? -6.387 -7.469 24.954 1.00 89.06 88 LEU A O 1
ATOM 729 N N . THR A 1 89 ? -5.219 -6.329 23.402 1.00 89.62 89 THR A N 1
ATOM 730 C CA . THR A 1 89 ? -3.901 -6.772 23.875 1.00 89.62 89 THR A CA 1
ATOM 731 C C . THR A 1 89 ? -3.693 -6.388 25.337 1.00 89.62 89 THR A C 1
ATOM 733 O O . THR A 1 89 ? -3.331 -7.243 26.138 1.00 89.62 89 THR A O 1
ATOM 736 N N . GLN A 1 90 ? -4.009 -5.145 25.712 1.00 90.44 90 GLN A N 1
ATOM 737 C CA . GLN A 1 90 ? -3.894 -4.692 27.099 1.00 90.44 90 GLN A CA 1
ATOM 738 C C . GLN A 1 90 ? -4.826 -5.461 28.042 1.00 90.44 90 GLN A C 1
ATOM 740 O O . GLN A 1 90 ? -4.390 -5.867 29.113 1.00 90.44 90 GLN A O 1
ATOM 745 N N . ALA A 1 91 ? -6.084 -5.696 27.663 1.00 91.62 91 ALA A N 1
ATOM 746 C CA . ALA A 1 91 ? -7.026 -6.458 28.481 1.00 91.62 91 ALA A CA 1
ATOM 747 C C . ALA A 1 91 ? -6.539 -7.897 28.712 1.00 91.62 91 ALA A C 1
ATOM 749 O O . ALA A 1 91 ? -6.613 -8.398 29.829 1.00 91.62 91 ALA A O 1
ATOM 750 N N . VAL A 1 92 ? -5.971 -8.538 27.684 1.00 91.19 92 VAL A N 1
ATOM 751 C CA . VAL A 1 92 ? -5.369 -9.875 27.806 1.00 91.19 92 VAL A CA 1
ATOM 752 C C . VAL A 1 92 ? -4.137 -9.855 28.716 1.00 91.19 92 VAL A C 1
ATOM 754 O O . VAL A 1 92 ? -4.006 -10.740 29.558 1.00 91.19 92 VAL A O 1
ATOM 757 N N . GLU A 1 93 ? -3.262 -8.854 28.590 1.00 93.56 93 GLU A N 1
ATOM 758 C CA . GLU A 1 93 ? -2.077 -8.691 29.450 1.00 93.56 93 GLU A CA 1
ATOM 759 C C . GLU A 1 93 ? -2.433 -8.464 30.926 1.00 93.56 93 GLU A C 1
ATOM 761 O O . GLU A 1 93 ? -1.695 -8.904 31.804 1.00 93.56 93 GLU A O 1
ATOM 766 N N . HIS A 1 94 ? -3.561 -7.806 31.206 1.00 94.62 94 HIS A N 1
ATOM 767 C CA . HIS A 1 94 ? -4.062 -7.571 32.566 1.00 94.62 94 HIS A CA 1
ATOM 768 C C . HIS A 1 94 ? -5.005 -8.679 33.065 1.00 94.62 94 HIS A C 1
ATOM 770 O O . HIS A 1 94 ? -5.613 -8.522 34.121 1.00 94.62 94 HIS A O 1
ATOM 776 N N . GLU A 1 95 ? -5.144 -9.777 32.312 1.00 93.50 95 GLU A N 1
ATOM 777 C CA . GLU A 1 95 ? -6.046 -10.901 32.610 1.00 93.50 95 GLU A CA 1
ATOM 778 C C . GLU A 1 95 ? -7.533 -10.500 32.743 1.00 93.50 95 GLU A C 1
ATOM 780 O O . GLU A 1 95 ? -8.351 -11.234 33.300 1.00 93.50 95 GLU A O 1
ATOM 785 N N . ASP A 1 96 ? -7.924 -9.357 32.171 1.00 94.31 96 ASP A N 1
ATOM 786 C CA . ASP A 1 96 ? -9.313 -8.907 32.086 1.00 94.31 96 ASP A CA 1
ATOM 787 C C . ASP A 1 96 ? -10.004 -9.568 30.884 1.00 94.31 96 ASP A C 1
ATOM 789 O O . ASP A 1 96 ? -10.248 -8.979 29.822 1.00 94.31 96 ASP A O 1
ATOM 793 N N . TYR A 1 97 ? -10.279 -10.863 31.037 1.00 90.44 97 TYR A N 1
ATOM 794 C CA . TYR A 1 97 ? -10.847 -11.688 29.975 1.00 90.44 97 TYR A CA 1
ATOM 795 C C . TYR A 1 97 ? -12.280 -11.287 29.594 1.00 90.44 97 TYR A C 1
ATOM 797 O O . TYR A 1 97 ? -12.692 -11.520 28.455 1.00 90.44 97 TYR A O 1
ATOM 805 N N . GLU A 1 98 ? -13.036 -10.668 30.507 1.00 92.00 98 GLU A N 1
ATOM 806 C CA . GLU A 1 98 ? -14.379 -10.152 30.218 1.00 92.00 98 GLU A CA 1
ATOM 807 C C . GLU A 1 98 ? -14.293 -8.947 29.278 1.00 92.00 98 GLU A C 1
ATOM 809 O O . GLU A 1 98 ? -14.954 -8.917 28.233 1.00 92.00 98 GLU A O 1
ATOM 814 N N . ARG A 1 99 ? -13.408 -7.992 29.586 1.00 88.00 99 ARG A N 1
ATOM 815 C CA . ARG A 1 99 ? -13.149 -6.841 28.720 1.00 88.00 99 ARG A CA 1
ATOM 816 C C . ARG A 1 99 ? -12.584 -7.268 27.366 1.00 88.00 99 ARG A C 1
ATOM 818 O O . ARG A 1 99 ? -13.036 -6.772 26.335 1.00 88.00 99 ARG A O 1
ATOM 825 N N . ALA A 1 100 ? -11.666 -8.234 27.344 1.00 91.06 100 ALA A N 1
ATOM 826 C CA . ALA A 1 100 ? -11.123 -8.797 26.110 1.00 91.06 100 ALA A CA 1
ATOM 827 C C . ALA A 1 100 ? -12.214 -9.433 25.224 1.00 91.06 100 ALA A C 1
ATOM 829 O O . ALA A 1 100 ? -12.219 -9.241 24.005 1.00 91.06 100 ALA A O 1
ATOM 830 N N . ALA A 1 101 ? -13.169 -10.157 25.819 1.00 91.50 101 ALA A N 1
ATOM 831 C CA . ALA A 1 101 ? -14.285 -10.743 25.081 1.00 91.50 101 ALA A CA 1
ATOM 832 C C . ALA A 1 101 ? -15.177 -9.667 24.436 1.00 91.50 101 ALA A C 1
ATOM 834 O O . ALA A 1 101 ? -15.458 -9.761 23.242 1.00 91.50 101 ALA A O 1
ATOM 835 N N . GLN A 1 102 ? -15.536 -8.615 25.183 1.00 90.38 102 GLN A N 1
ATOM 836 C CA . GLN A 1 102 ? -16.335 -7.492 24.670 1.00 90.38 102 GLN A CA 1
ATOM 837 C C . GLN A 1 102 ? -15.641 -6.777 23.504 1.00 90.38 102 GLN A C 1
ATOM 839 O O . GLN A 1 102 ? -16.257 -6.518 22.472 1.00 90.38 102 GLN A O 1
ATOM 844 N N . ILE A 1 103 ? -14.344 -6.489 23.644 1.00 88.00 103 ILE A N 1
ATOM 845 C CA . ILE A 1 103 ? -13.564 -5.803 22.608 1.00 88.00 103 ILE A CA 1
ATOM 846 C C . ILE A 1 103 ? -13.454 -6.668 21.345 1.00 88.00 103 ILE A C 1
ATOM 848 O O . ILE A 1 103 ? -13.572 -6.160 20.230 1.00 88.00 103 ILE A O 1
ATOM 852 N N . ARG A 1 104 ? -13.267 -7.986 21.488 1.00 86.56 104 ARG A N 1
ATOM 853 C CA . ARG A 1 104 ? -13.247 -8.911 20.344 1.00 86.56 104 ARG A CA 1
ATOM 854 C C . ARG A 1 104 ? -14.570 -8.893 19.576 1.00 86.56 104 ARG A C 1
ATOM 856 O O . ARG A 1 104 ? -14.550 -8.960 18.346 1.00 86.56 104 ARG A O 1
ATOM 863 N N . ASP A 1 105 ? -15.691 -8.811 20.282 1.00 89.00 105 ASP A N 1
ATOM 864 C CA . ASP A 1 105 ? -17.013 -8.760 19.660 1.00 89.00 105 ASP A CA 1
ATOM 865 C C . ASP A 1 105 ? -17.223 -7.415 18.935 1.00 89.00 105 ASP A C 1
ATOM 867 O O . ASP A 1 105 ? -17.637 -7.412 17.777 1.00 89.00 105 ASP A O 1
ATOM 871 N N . GLN A 1 106 ? -16.778 -6.295 19.518 1.00 85.69 106 GLN A N 1
ATOM 872 C CA . GLN A 1 106 ? -16.769 -4.979 18.853 1.00 85.69 106 GLN A CA 1
ATOM 873 C C . GLN A 1 106 ? -15.896 -4.949 17.586 1.00 85.69 106 GLN A C 1
ATOM 875 O O . GLN A 1 106 ? -16.283 -4.368 16.574 1.00 85.69 106 GLN A O 1
ATOM 880 N N . ILE A 1 107 ? -14.722 -5.595 17.604 1.00 84.81 107 ILE A N 1
ATOM 881 C CA . ILE A 1 107 ? -13.862 -5.716 16.412 1.00 84.81 107 ILE A CA 1
ATOM 882 C C . ILE A 1 107 ? -14.568 -6.515 15.310 1.00 84.81 107 ILE A C 1
ATOM 884 O O . ILE A 1 107 ? -14.432 -6.175 14.136 1.00 84.81 107 ILE A O 1
ATOM 888 N N . ARG A 1 108 ? -15.312 -7.571 15.667 1.00 84.25 108 ARG A N 1
ATOM 889 C CA . ARG A 1 108 ? -16.089 -8.356 14.695 1.00 84.25 108 ARG A CA 1
ATOM 890 C C . ARG A 1 108 ? -17.211 -7.540 14.066 1.00 84.25 108 ARG A C 1
ATOM 892 O O . ARG A 1 108 ? -17.396 -7.653 12.864 1.00 84.25 108 ARG A O 1
ATOM 899 N N . GLU A 1 109 ? -17.921 -6.730 14.845 1.00 84.19 109 GLU A N 1
ATOM 900 C CA . GLU A 1 109 ? -18.992 -5.867 14.330 1.00 84.19 109 GLU A CA 1
ATOM 901 C C . GLU A 1 109 ? -18.475 -4.798 13.360 1.00 84.19 109 GLU A C 1
ATOM 903 O O . GLU A 1 109 ? -19.155 -4.478 12.394 1.00 84.19 109 GLU A O 1
ATOM 908 N N . LEU A 1 110 ? -17.260 -4.284 13.575 1.00 75.69 110 LEU A N 1
ATOM 909 C CA . LEU A 1 110 ? -16.622 -3.304 12.684 1.00 75.69 110 LEU A CA 1
ATOM 910 C C . LEU A 1 110 ? -16.066 -3.902 11.381 1.00 75.69 110 LEU A C 1
ATOM 912 O O . LEU A 1 110 ? -15.709 -3.149 10.480 1.00 75.69 110 LEU A O 1
ATOM 916 N N . ALA A 1 111 ? -15.926 -5.227 11.298 1.00 64.44 111 ALA A N 1
ATOM 917 C CA . ALA A 1 111 ? -15.392 -5.927 10.128 1.00 64.44 111 ALA A CA 1
ATOM 918 C C . ALA A 1 111 ? -16.483 -6.393 9.138 1.00 64.44 111 ALA A C 1
ATOM 920 O O . ALA A 1 111 ? -16.151 -7.060 8.155 1.00 64.44 111 ALA A O 1
ATOM 921 N N . ILE A 1 112 ? -17.756 -6.082 9.417 1.00 48.59 112 ILE A N 1
ATOM 922 C CA . ILE A 1 112 ? -18.951 -6.389 8.607 1.00 48.59 112 ILE A CA 1
ATOM 923 C C . ILE A 1 112 ? -19.410 -5.115 7.895 1.00 48.59 112 ILE A C 1
ATOM 925 O O . ILE A 1 112 ? -19.783 -5.224 6.706 1.00 48.59 112 ILE A O 1
#

Nearest PDB structures (foldseek):
  1na0-assembly2_B  TM=3.080E-01  e=1.519E+00  unidentified
  6v8e-assembly2_F  TM=3.054E-01  e=1.519E+00  synthetic construct
  6v8e-assembly1_A  TM=3.083E-01  e=1.979E+00  synthetic construct
  8gft-assembly1_E  TM=3.128E-01  e=2.319E+00  Homo sapiens
  3fp4-assembly1_A  TM=3.031E-01  e=2.199E+00  Saccharomyces cerevisiae

Secondary structure (DSSP, 8-state):
-TTSGGGHHHHHHHHHHHHHHHHHHTT-HHHHHHHHHHHHHHHHHHHHHTT-GGGTTT-HHHHHHHHHHHHHHHHSPPPHHHHHHHHHHHHHHTT-HHHHHHHHHHHHHHT-

pLDDT: mean 88.71, std 10.09, range [48.59, 97.88]